Protein AF-A0A349Z749-F1 (afdb_monomer_lite)

Sequence (49 aa):
DYQFDRGFFTPGEAPGHGVDIDEKLAAKYPYQRAALPVNRLEDGTLWHW

Foldseek 3Di:
DWDDDPNDIDQDPDPDRPDDDDPVVVVVPDDDDDDDDWDADPVRHTDDD

Structure (mmCIF, N/CA/C/O backbone):
data_AF-A0A349Z749-F1
#
_entry.id   AF-A0A349Z749-F1
#
loop_
_atom_site.group_PDB
_atom_site.id
_atom_site.type_symbol
_atom_site.label_atom_id
_atom_site.label_alt_id
_atom_site.label_comp_id
_atom_site.label_asym_id
_atom_site.label_entity_id
_atom_site.label_seq_id
_atom_site.pdbx_PDB_ins_code
_atom_site.Cartn_x
_atom_site.Cartn_y
_atom_site.Cartn_z
_atom_site.occupancy
_atom_site.B_iso_or_equiv
_atom_site.auth_seq_id
_atom_site.auth_comp_id
_atom_site.auth_asym_id
_atom_site.auth_atom_id
_atom_site.pdbx_PDB_model_num
ATOM 1 N N . ASP A 1 1 ? 11.062 -4.952 -11.612 1.00 87.19 1 ASP A N 1
ATOM 2 C CA . ASP A 1 1 ? 11.115 -6.300 -12.150 1.00 87.19 1 ASP A CA 1
ATOM 3 C C . ASP A 1 1 ? 11.494 -7.184 -10.991 1.00 87.19 1 ASP A C 1
ATOM 5 O O . ASP A 1 1 ? 12.405 -6.843 -10.240 1.00 87.19 1 ASP A O 1
ATOM 9 N N . TYR A 1 2 ? 10.695 -8.206 -10.760 1.00 95.81 2 TYR A N 1
ATOM 10 C CA . TYR A 1 2 ? 10.914 -9.203 -9.729 1.00 95.81 2 TYR A CA 1
ATOM 11 C C . TYR A 1 2 ? 10.096 -10.430 -10.100 1.00 95.81 2 TYR A C 1
ATOM 13 O O . TYR A 1 2 ? 9.027 -10.321 -10.704 1.00 95.81 2 TYR A O 1
ATOM 21 N N . GLN A 1 3 ? 10.583 -11.600 -9.716 1.00 97.44 3 GLN A N 1
ATOM 22 C CA . GLN A 1 3 ? 9.890 -12.857 -9.952 1.00 97.44 3 GLN A CA 1
ATOM 23 C C . GLN A 1 3 ? 9.660 -13.578 -8.634 1.00 97.44 3 GLN A C 1
ATOM 25 O O . GLN A 1 3 ? 10.498 -13.525 -7.735 1.00 97.44 3 GLN A O 1
ATOM 30 N N . PHE A 1 4 ? 8.505 -14.230 -8.526 1.00 97.81 4 PHE A N 1
ATOM 31 C CA . PHE A 1 4 ? 8.197 -15.151 -7.443 1.00 97.81 4 PHE A CA 1
ATOM 32 C C . PHE A 1 4 ? 8.249 -16.574 -7.986 1.00 97.81 4 PHE A C 1
ATOM 34 O O . PHE A 1 4 ? 7.448 -16.929 -8.850 1.00 97.81 4 PHE A O 1
ATOM 41 N N . ASP A 1 5 ? 9.173 -17.382 -7.480 1.00 97.75 5 ASP A N 1
ATOM 42 C CA . ASP A 1 5 ? 9.312 -18.787 -7.853 1.00 97.75 5 ASP A CA 1
ATOM 43 C C . ASP A 1 5 ? 9.638 -19.627 -6.618 1.00 97.75 5 ASP A C 1
ATOM 45 O O . ASP A 1 5 ? 10.467 -19.251 -5.787 1.00 97.75 5 ASP A O 1
ATOM 49 N N . ARG A 1 6 ? 8.960 -20.773 -6.486 1.00 96.81 6 ARG A N 1
ATOM 50 C CA . ARG A 1 6 ? 9.180 -21.761 -5.412 1.00 96.81 6 ARG A CA 1
ATOM 51 C C . ARG A 1 6 ? 9.274 -21.167 -3.992 1.00 96.81 6 ARG A C 1
ATOM 53 O O . ARG A 1 6 ? 10.043 -21.653 -3.169 1.00 96.81 6 ARG A O 1
ATOM 60 N N . GLY A 1 7 ? 8.472 -20.145 -3.687 1.00 98.12 7 GLY A N 1
ATOM 61 C CA . GLY A 1 7 ? 8.416 -19.531 -2.353 1.00 98.12 7 GLY A CA 1
ATOM 62 C C . GLY A 1 7 ? 9.415 -18.396 -2.117 1.00 98.12 7 GLY A C 1
ATOM 63 O O . GLY A 1 7 ? 9.449 -17.852 -1.015 1.00 98.12 7 GLY A O 1
ATOM 64 N N . PHE A 1 8 ? 10.192 -18.009 -3.129 1.00 98.06 8 PHE A N 1
ATOM 65 C CA . PHE A 1 8 ? 11.180 -16.939 -3.031 1.00 98.06 8 PHE A CA 1
ATOM 66 C C . PHE A 1 8 ? 10.885 -15.821 -4.024 1.00 98.06 8 PHE A C 1
ATOM 68 O O . PHE A 1 8 ? 10.447 -16.069 -5.146 1.00 98.06 8 PHE A O 1
ATOM 75 N N . PHE A 1 9 ? 11.168 -14.586 -3.607 1.00 98.12 9 PHE A N 1
ATOM 76 C CA . PHE A 1 9 ? 11.252 -13.443 -4.508 1.00 98.12 9 PHE A CA 1
ATOM 77 C C . PHE A 1 9 ? 12.700 -13.230 -4.948 1.00 98.12 9 PHE A C 1
ATOM 79 O O . PHE A 1 9 ? 13.616 -13.268 -4.125 1.00 98.12 9 PHE A O 1
ATOM 86 N N . THR A 1 10 ? 12.905 -12.963 -6.234 1.00 97.81 10 THR A N 1
ATOM 87 C CA . THR A 1 10 ? 14.202 -12.582 -6.804 1.00 97.81 10 THR A CA 1
ATOM 88 C C . THR A 1 10 ? 14.040 -11.251 -7.544 1.00 97.81 10 THR A C 1
ATOM 90 O O . THR A 1 10 ? 13.153 -11.157 -8.398 1.00 97.81 10 THR A O 1
ATOM 93 N N . PRO A 1 11 ? 14.816 -10.202 -7.206 1.00 97.56 11 PRO A N 1
ATOM 94 C CA . PRO A 1 11 ? 14.794 -8.947 -7.955 1.00 97.56 11 PRO A CA 1
ATOM 95 C C . PRO A 1 11 ? 15.347 -9.158 -9.371 1.00 97.56 11 PRO A C 1
ATOM 97 O O . PRO A 1 11 ? 16.149 -10.060 -9.595 1.00 97.56 11 PRO A O 1
ATOM 100 N N . GLY A 1 12 ? 14.903 -8.341 -10.325 1.00 96.56 12 GLY A N 1
ATOM 101 C CA . GLY A 1 12 ? 15.445 -8.354 -11.685 1.00 96.56 12 GLY A CA 1
ATOM 102 C C . GLY A 1 12 ? 16.811 -7.666 -11.798 1.00 96.56 12 GLY A C 1
ATOM 103 O O . GLY A 1 12 ? 17.266 -6.994 -10.876 1.00 96.56 12 GLY A O 1
ATOM 104 N N . GLU A 1 13 ? 17.427 -7.783 -12.975 1.00 96.88 13 GLU A N 1
ATOM 105 C CA . GLU A 1 13 ? 18.787 -7.286 -13.270 1.00 96.88 13 GLU A CA 1
ATOM 106 C C . GLU A 1 13 ? 18.817 -5.870 -13.883 1.00 96.88 13 GLU A C 1
ATOM 108 O O . GLU A 1 13 ? 19.868 -5.366 -14.284 1.00 96.88 13 GLU A O 1
ATOM 113 N N . ALA A 1 14 ? 17.660 -5.216 -14.016 1.00 97.00 14 ALA A N 1
ATOM 114 C CA . ALA A 1 14 ? 17.591 -3.859 -14.550 1.00 97.00 14 ALA A CA 1
ATOM 115 C C . ALA A 1 14 ? 18.330 -2.867 -13.625 1.00 97.00 14 ALA A C 1
ATOM 117 O O . ALA A 1 14 ? 18.157 -2.942 -12.408 1.00 97.00 14 ALA A O 1
ATOM 118 N N . PRO A 1 15 ? 19.097 -1.896 -14.163 1.00 97.19 15 PRO A N 1
ATOM 119 C CA . PRO A 1 15 ? 19.742 -0.874 -13.341 1.00 97.19 15 PRO A CA 1
ATOM 120 C C . PRO A 1 15 ? 18.745 -0.116 -12.449 1.00 97.19 15 PRO A C 1
ATOM 122 O O . PRO A 1 15 ? 17.664 0.272 -12.891 1.00 97.19 15 PRO A O 1
ATOM 125 N N . GLY A 1 16 ? 19.129 0.133 -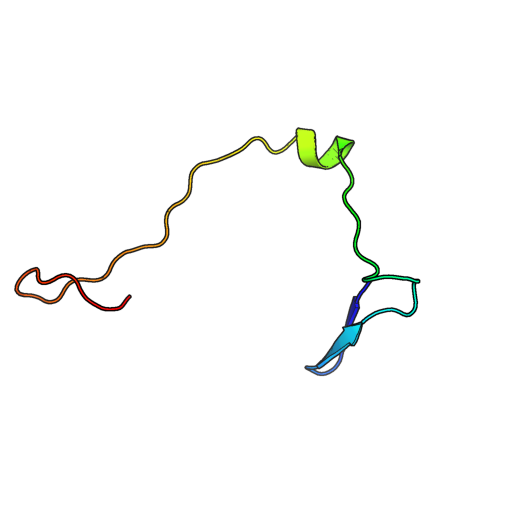11.195 1.00 96.69 16 GLY A N 1
ATOM 126 C CA . GLY A 1 16 ? 18.241 0.712 -10.181 1.00 96.69 16 GLY A CA 1
ATOM 127 C C . GLY A 1 16 ? 17.419 -0.357 -9.455 1.00 96.69 16 GLY A C 1
ATOM 128 O O . GLY A 1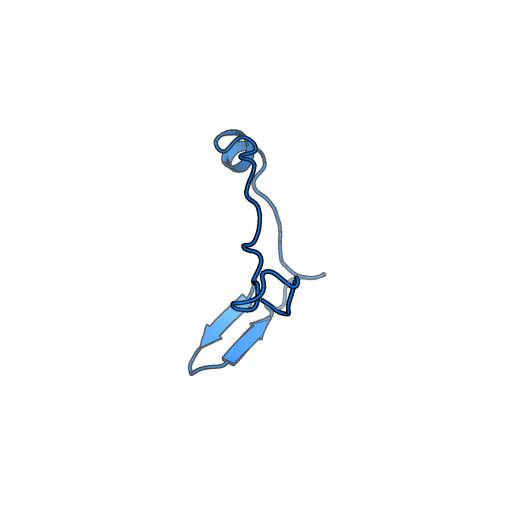 16 ? 17.863 -1.488 -9.306 1.00 96.69 16 GLY A O 1
ATOM 129 N N . HIS A 1 17 ? 16.225 -0.004 -8.967 1.00 96.31 17 HIS A N 1
ATOM 130 C CA . HIS A 1 17 ? 15.336 -0.955 -8.276 1.00 96.31 17 HIS A CA 1
ATOM 131 C C . HIS A 1 17 ? 14.372 -1.691 -9.229 1.00 96.31 17 HIS A C 1
ATOM 133 O O . HIS A 1 17 ? 13.530 -2.476 -8.792 1.00 96.31 17 HIS A O 1
ATOM 139 N N . GLY A 1 18 ? 14.450 -1.406 -10.533 1.00 96.69 18 GLY A N 1
ATOM 140 C CA . GLY A 1 18 ? 13.699 -2.081 -11.590 1.00 96.69 18 GLY A CA 1
ATOM 141 C C . GLY A 1 18 ? 12.180 -1.857 -11.599 1.00 96.69 18 GLY A C 1
ATOM 142 O O . GLY A 1 18 ? 11.499 -2.534 -12.361 1.00 96.69 18 GLY A O 1
ATOM 143 N N . VAL A 1 19 ? 11.609 -0.978 -10.772 1.00 97.62 19 VAL A N 1
ATOM 144 C CA . VAL A 1 19 ? 10.151 -0.722 -10.719 1.00 97.62 19 VAL A CA 1
ATOM 145 C C . VAL A 1 19 ? 9.848 0.646 -11.323 1.00 97.62 19 VAL A C 1
ATOM 147 O O . VAL A 1 19 ? 10.614 1.578 -11.109 1.00 97.62 19 VAL A O 1
ATOM 150 N N . ASP A 1 20 ? 8.737 0.757 -12.047 1.00 97.62 20 ASP A N 1
ATOM 151 C CA . ASP A 1 20 ? 8.271 1.998 -12.672 1.00 97.62 20 ASP A CA 1
ATOM 152 C C . ASP A 1 20 ? 6.732 2.095 -12.598 1.00 97.62 20 ASP A C 1
ATOM 154 O O . ASP A 1 20 ? 6.069 1.128 -12.203 1.00 97.62 20 ASP A O 1
ATOM 158 N N . ILE A 1 21 ? 6.161 3.245 -12.962 1.00 98.00 21 ILE A N 1
ATOM 159 C CA . ILE A 1 21 ? 4.719 3.529 -12.937 1.00 98.00 21 ILE A 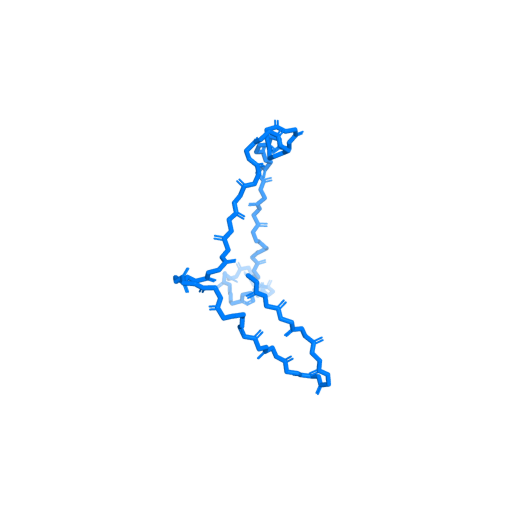CA 1
ATOM 160 C C . ILE A 1 21 ? 4.200 3.975 -14.313 1.00 98.00 21 ILE A C 1
ATOM 162 O O . ILE A 1 21 ? 4.688 4.930 -14.907 1.00 98.00 21 ILE A O 1
ATOM 166 N N . ASP A 1 22 ? 3.131 3.333 -14.798 1.00 98.56 22 ASP A N 1
ATOM 167 C CA . ASP A 1 22 ? 2.359 3.845 -15.939 1.00 98.56 22 ASP A CA 1
ATOM 168 C C . ASP A 1 22 ? 1.352 4.902 -15.456 1.00 98.56 22 ASP A C 1
ATOM 170 O O . ASP A 1 22 ? 0.259 4.581 -14.974 1.00 98.56 22 ASP A O 1
ATOM 174 N N . GLU A 1 23 ? 1.708 6.179 -15.599 1.00 98.62 23 GLU A N 1
ATOM 175 C CA . GLU A 1 23 ? 0.881 7.306 -15.151 1.00 98.62 23 GLU A CA 1
ATOM 176 C C . GLU A 1 23 ? -0.468 7.410 -15.882 1.00 98.62 23 GLU A C 1
ATOM 178 O O . GLU A 1 23 ? -1.471 7.817 -15.287 1.00 98.62 23 GLU A O 1
ATOM 183 N N . LYS A 1 24 ? -0.539 7.007 -17.159 1.00 98.62 24 LYS A N 1
ATOM 184 C CA . LYS A 1 24 ? -1.790 7.065 -17.936 1.00 98.62 24 LYS A CA 1
ATOM 185 C C . LYS A 1 24 ? -2.791 6.032 -17.436 1.00 98.62 24 LYS A C 1
ATOM 187 O O . LYS A 1 24 ? -3.999 6.284 -17.447 1.00 98.62 24 LYS A O 1
ATOM 192 N N . LEU A 1 25 ? -2.303 4.866 -17.019 1.00 98.62 25 LEU A N 1
ATOM 193 C CA . LEU A 1 25 ? -3.133 3.844 -16.395 1.00 98.62 25 LEU A CA 1
ATOM 194 C C . LEU A 1 25 ? -3.511 4.235 -14.962 1.00 98.62 25 LEU A C 1
ATOM 196 O O . LEU A 1 25 ? -4.686 4.130 -14.607 1.00 98.62 25 LEU A O 1
ATOM 200 N N . ALA A 1 26 ? -2.551 4.723 -14.171 1.00 98.56 26 ALA A N 1
ATOM 201 C CA . ALA A 1 26 ? -2.773 5.137 -12.786 1.00 98.56 26 ALA A CA 1
ATOM 202 C C . ALA A 1 26 ? -3.865 6.216 -12.666 1.00 98.56 26 ALA A C 1
ATOM 204 O O . ALA A 1 26 ? -4.721 6.127 -11.788 1.00 98.56 26 ALA A O 1
ATOM 205 N N . ALA A 1 27 ? -3.916 7.170 -13.604 1.00 98.50 27 ALA A N 1
ATOM 206 C CA . ALA A 1 27 ? -4.914 8.243 -13.630 1.00 98.50 27 ALA A CA 1
ATOM 207 C C . ALA A 1 27 ? -6.380 7.762 -13.693 1.00 98.50 27 ALA A C 1
ATOM 209 O O . ALA A 1 27 ? -7.290 8.522 -13.365 1.00 98.50 27 ALA A O 1
ATOM 210 N N . LYS A 1 28 ? -6.634 6.508 -14.095 1.00 98.69 28 LYS A N 1
ATOM 211 C CA . LYS A 1 28 ? -7.986 5.920 -14.118 1.00 98.69 28 LYS A CA 1
ATOM 212 C C . LYS A 1 28 ? -8.499 5.522 -12.730 1.00 98.69 28 LYS A C 1
ATOM 214 O O . LYS A 1 28 ? -9.697 5.291 -12.584 1.00 98.69 28 LYS A O 1
ATOM 219 N N . TYR A 1 29 ? -7.618 5.437 -11.734 1.00 98.25 29 TYR A N 1
ATOM 220 C CA . TYR A 1 29 ? -7.926 4.978 -10.380 1.00 98.25 29 TYR A CA 1
ATOM 221 C C . TYR A 1 29 ? -7.700 6.124 -9.384 1.00 98.25 29 TYR A C 1
ATOM 223 O O . TYR A 1 29 ? -6.616 6.241 -8.808 1.00 98.25 29 TYR A O 1
ATOM 231 N N . PRO A 1 30 ? -8.690 7.017 -9.199 1.00 98.25 30 PRO A N 1
ATOM 232 C CA . PRO A 1 30 ? -8.547 8.158 -8.307 1.00 98.25 30 PRO A CA 1
ATOM 233 C C . PRO A 1 30 ? -8.411 7.713 -6.849 1.00 98.25 30 PRO A C 1
ATOM 235 O O . PRO A 1 30 ? -8.837 6.625 -6.461 1.00 98.25 30 PRO A O 1
ATOM 238 N N . TYR A 1 31 ? -7.853 8.599 -6.025 1.00 98.19 31 TYR A N 1
ATOM 239 C CA . TYR A 1 31 ? -7.713 8.376 -4.590 1.00 98.19 31 TYR A CA 1
ATOM 240 C C . TYR A 1 31 ? -9.035 7.948 -3.936 1.00 98.19 31 TYR A C 1
ATOM 242 O O . TYR A 1 31 ? -10.061 8.620 -4.066 1.00 98.19 31 TYR A O 1
ATOM 250 N N . GLN A 1 32 ? -8.968 6.875 -3.149 1.00 98.44 32 GLN A N 1
ATOM 251 C CA . GLN A 1 32 ? -10.045 6.426 -2.280 1.00 98.44 32 GLN A CA 1
ATOM 252 C C . GLN A 1 32 ? -9.518 6.312 -0.851 1.00 98.44 32 GLN A C 1
ATOM 254 O O . GLN A 1 32 ? -8.568 5.580 -0.576 1.00 98.44 32 GLN A O 1
ATOM 259 N N . ARG A 1 33 ? -10.140 7.039 0.081 1.00 97.94 33 ARG A N 1
ATOM 260 C CA . ARG A 1 33 ? -9.761 6.981 1.494 1.00 97.94 33 ARG A CA 1
ATOM 261 C C . ARG A 1 33 ? -10.053 5.594 2.065 1.00 97.94 33 ARG A C 1
ATOM 263 O O . ARG A 1 33 ? -11.198 5.150 2.038 1.00 97.94 33 ARG A O 1
ATOM 270 N N . ALA A 1 34 ? -9.041 4.984 2.671 1.00 98.06 34 ALA A N 1
ATOM 271 C CA . ALA A 1 34 ? -9.148 3.758 3.451 1.00 98.06 34 ALA A CA 1
ATOM 272 C C . ALA A 1 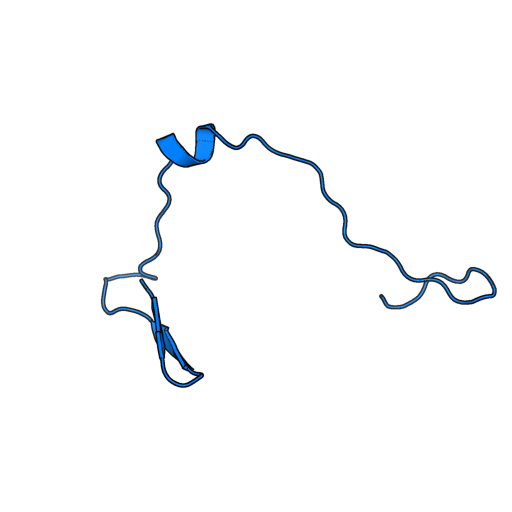34 ? -8.368 3.923 4.763 1.00 98.06 34 ALA A C 1
ATOM 274 O O . ALA A 1 34 ? -7.335 4.590 4.790 1.00 98.06 34 ALA A O 1
ATOM 275 N N . ALA A 1 35 ? -8.879 3.343 5.847 1.00 97.69 35 ALA A N 1
ATOM 276 C CA . ALA A 1 35 ? -8.234 3.344 7.156 1.00 97.69 35 ALA A CA 1
ATOM 277 C C . ALA A 1 35 ? -8.062 1.900 7.628 1.00 97.69 35 ALA A C 1
ATOM 279 O O . ALA A 1 35 ? -8.945 1.070 7.401 1.00 97.69 35 ALA A O 1
ATOM 280 N N . LEU A 1 36 ? -6.938 1.613 8.287 1.00 98.19 36 LEU A N 1
ATOM 281 C CA . LEU A 1 36 ? -6.785 0.354 9.010 1.00 98.19 36 LEU A CA 1
ATOM 282 C C . LEU A 1 36 ? -7.809 0.289 10.158 1.00 98.19 36 LEU A C 1
ATOM 284 O O . LEU A 1 36 ? -8.206 1.339 10.678 1.00 98.19 36 LEU A O 1
ATOM 288 N N . PRO A 1 37 ? -8.245 -0.914 10.567 1.00 98.06 37 PRO A N 1
ATOM 289 C CA . PRO A 1 37 ? -9.076 -1.061 11.751 1.00 98.06 37 PRO A CA 1
ATOM 290 C C . PRO A 1 37 ? -8.318 -0.648 13.020 1.00 98.06 37 PRO A C 1
ATOM 292 O O . PRO A 1 37 ? -7.094 -0.536 13.041 1.00 98.06 37 PRO A O 1
ATOM 295 N N . VAL A 1 38 ? -9.067 -0.461 14.101 1.00 98.00 38 VAL A N 1
ATOM 296 C CA . VAL A 1 38 ? -8.521 -0.342 15.456 1.00 98.00 38 VAL A CA 1
ATOM 297 C C . VAL A 1 38 ? -9.083 -1.470 16.303 1.00 98.00 38 VAL A C 1
ATOM 299 O O . VAL A 1 38 ? -10.181 -1.957 16.030 1.00 98.00 38 VAL A O 1
ATOM 302 N N . ASN A 1 39 ? -8.356 -1.860 17.341 1.00 98.31 39 ASN A N 1
ATOM 303 C CA . ASN A 1 39 ? -8.817 -2.865 18.286 1.00 98.31 39 ASN A CA 1
ATOM 304 C C . ASN A 1 39 ? -9.091 -2.240 19.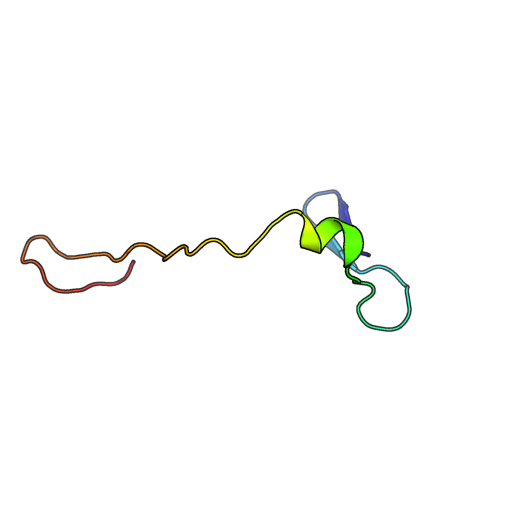657 1.00 98.31 39 ASN A C 1
ATOM 306 O O . ASN A 1 39 ? -8.468 -1.241 20.034 1.00 98.31 39 ASN A O 1
ATOM 310 N N . ARG A 1 40 ? -10.044 -2.807 20.398 1.00 98.56 40 ARG A N 1
ATOM 311 C CA . ARG A 1 40 ? -10.397 -2.387 21.759 1.00 98.56 40 ARG A CA 1
ATOM 312 C C . ARG A 1 40 ? -10.642 -3.607 22.633 1.00 98.56 40 ARG A C 1
ATOM 314 O O . ARG A 1 40 ? -11.201 -4.593 22.163 1.00 98.56 40 ARG A O 1
ATOM 321 N N . LEU A 1 41 ? -10.241 -3.513 23.896 1.00 98.31 41 LEU A N 1
ATOM 322 C CA . LEU A 1 41 ? -10.627 -4.489 24.915 1.00 98.31 41 LEU A CA 1
ATOM 323 C C . LEU A 1 41 ? -12.130 -4.376 25.222 1.00 98.31 41 LEU A C 1
ATOM 325 O O . LEU A 1 41 ? -12.777 -3.395 24.848 1.00 98.31 41 LEU A O 1
ATOM 329 N N . GLU A 1 42 ? -12.681 -5.363 25.932 1.00 98.38 42 GLU A N 1
ATOM 330 C CA . GLU A 1 42 ? -14.102 -5.380 26.320 1.00 98.38 42 GLU A CA 1
ATOM 331 C C . GLU A 1 42 ? -14.501 -4.175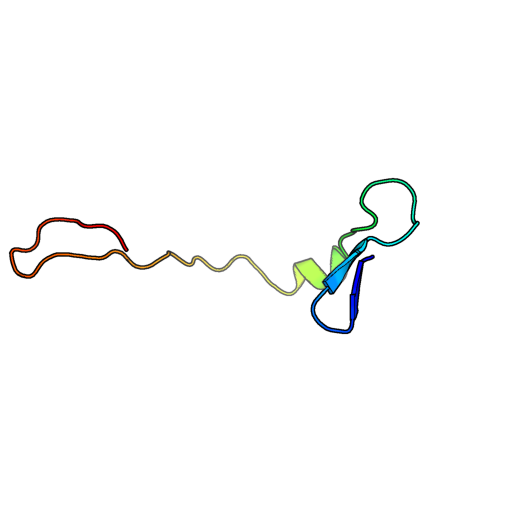 27.191 1.00 98.38 42 GLU A C 1
ATOM 333 O O . GLU A 1 42 ? -15.641 -3.722 27.124 1.00 98.38 42 GLU A O 1
ATOM 338 N N . ASP A 1 43 ? -13.560 -3.605 27.954 1.00 98.31 43 ASP A N 1
ATOM 339 C CA . ASP A 1 43 ? -13.763 -2.383 28.748 1.00 98.31 43 ASP A CA 1
ATOM 340 C C . ASP A 1 43 ? -13.684 -1.081 27.920 1.00 98.31 43 ASP A C 1
ATOM 342 O O . ASP A 1 43 ? -13.858 0.019 28.447 1.00 98.31 43 ASP A O 1
ATOM 346 N N . GLY A 1 44 ? -13.430 -1.194 26.614 1.00 98.12 44 GLY A N 1
ATOM 347 C CA . GLY A 1 44 ? -13.316 -0.081 25.677 1.00 98.12 44 GLY A CA 1
ATOM 348 C C . GLY A 1 44 ? -11.916 0.527 25.558 1.00 98.12 44 GLY A C 1
ATOM 349 O O . GLY A 1 44 ? -11.722 1.397 24.696 1.00 98.12 44 GLY A O 1
ATOM 350 N N . THR A 1 45 ? -10.931 0.080 26.343 1.00 98.31 45 THR A N 1
ATOM 351 C CA . THR A 1 45 ? -9.537 0.539 26.250 1.00 98.31 45 THR A CA 1
ATOM 352 C C . THR A 1 45 ? -8.991 0.304 24.843 1.00 98.31 45 THR A C 1
ATOM 354 O O . THR A 1 45 ? -9.130 -0.783 24.281 1.00 98.31 45 THR A O 1
ATOM 357 N N . LEU A 1 46 ? -8.385 1.337 24.246 1.00 98.12 46 LEU A N 1
ATOM 358 C CA . LEU A 1 46 ? -7.731 1.223 22.940 1.00 98.12 46 LEU A CA 1
ATOM 359 C C . LEU A 1 46 ? -6.562 0.242 23.042 1.00 98.12 46 LEU A C 1
ATOM 361 O O . LEU A 1 46 ? -5.740 0.368 23.948 1.00 98.12 46 LEU A O 1
ATOM 365 N N . TRP A 1 47 ? -6.484 -0.702 22.108 1.00 97.81 47 TRP A N 1
ATOM 366 C CA . TRP A 1 47 ? -5.503 -1.777 22.166 1.00 97.81 47 TRP A CA 1
ATOM 367 C C . TRP A 1 47 ? -4.768 -1.993 20.846 1.00 97.81 47 TRP A C 1
ATOM 369 O O . TRP A 1 47 ? -4.991 -1.296 19.854 1.00 97.81 47 TRP A O 1
ATOM 379 N N . HIS A 1 48 ? -3.861 -2.963 20.861 1.00 95.81 48 HIS A N 1
ATOM 380 C CA . HIS A 1 48 ? -3.132 -3.413 19.687 1.00 95.81 48 HIS A CA 1
ATOM 381 C C . HIS A 1 48 ? -4.095 -4.109 18.721 1.00 95.81 48 HIS A C 1
ATOM 383 O O . HIS A 1 48 ? -4.769 -5.072 19.105 1.00 95.81 48 HIS A O 1
ATOM 389 N N . TRP A 1 49 ? -4.183 -3.574 17.501 1.00 90.38 49 TRP A N 1
ATOM 390 C CA . TRP A 1 49 ? -4.777 -4.273 16.365 1.00 90.38 49 TRP A CA 1
ATOM 391 C C . TRP A 1 49 ? -3.866 -5.404 15.905 1.00 90.38 49 TRP A C 1
ATOM 393 O O . TRP A 1 49 ? -2.636 -5.168 15.864 1.00 90.38 49 TRP A O 1
#

Secondary structure (DSSP, 8-state):
-EEEETTEEEE-SSSTT-----HHHHTTS---------EE-TT--EE--

Radius of gyration: 19.58 Å; chains: 1; bounding box: 34×30×47 Å

pLDDT: mean 97.44, std 1.95, range [87.19, 98.69]